Protein AF-B7QJL7-F1 (afdb_monomer_lite)

Radius of gyration: 18.87 Å; chains: 1; bounding box: 35×36×52 Å

Sequence (110 aa):
MHSYTVSKKIEVVDWHWASGGNVSRTSRHFNIDRKRIRKWDSKYETLKQHNYGKQKMRRKFTNGVPVFSEEVDDALFEYFQRERDAGRAISNRLLAESKSWQLQSVNTVY

Foldseek 3Di:
DDDDDLVVLLVLQVVCVVVPNDLVVSCVVVVHDSVSNVVSNVCVVVSVVCCDDPNVVLCVLCVVDDDPDPVLSVVLSVVVVVCVVVVHDDDSVNSVVVSVVVVVVVVPPD

InterPro domains:
  IPR010921 Trp repressor/replication initiator [SSF48295] (3-46)
  IPR055247 Insertion element IS150 protein InsJ-like, helix-turn-helix domain [PF13518] (8-60)

Secondary structure (DSSP, 8-state):
-----HHHHHHHHHHHHHTTS-HHHHHHHHT--HHHHHHHHTTHHHHHHHHSHHHHHHHHHHTTPPPS-HHHHHHHHHHHHHHHHTTPPPPHHHHHHHHHHHHHHHH---

Organism: Ixodes scapularis (NCBI:txid6945)

pLDDT: mean 78.6, std 14.7, range [39.5, 97.0]

Structure (mmCIF, N/CA/C/O backbone):
data_AF-B7QJL7-F1
#
_entry.id   AF-B7QJL7-F1
#
loop_
_atom_site.group_PDB
_atom_site.id
_atom_site.type_symbol
_atom_site.label_atom_id
_atom_site.label_alt_id
_atom_site.label_comp_id
_atom_site.label_asym_id
_atom_site.label_entity_id
_atom_site.label_seq_id
_atom_site.pdbx_PDB_ins_code
_atom_site.Cartn_x
_atom_site.Cartn_y
_atom_site.Cartn_z
_atom_site.occupancy
_atom_site.B_iso_or_equiv
_atom_site.auth_seq_id
_atom_site.auth_comp_id
_atom_site.auth_asym_id
_atom_site.auth_atom_id
_atom_site.pdbx_PDB_model_num
ATOM 1 N N . MET A 1 1 ? -10.141 8.466 -15.917 1.00 60.38 1 MET A N 1
ATOM 2 C CA . MET A 1 1 ? -8.818 8.028 -15.404 1.00 60.38 1 MET A CA 1
ATOM 3 C C . MET A 1 1 ? -8.994 6.699 -14.666 1.00 60.38 1 MET A C 1
ATOM 5 O O . MET A 1 1 ? -9.703 6.688 -13.675 1.00 60.38 1 MET A O 1
ATOM 9 N N . HIS A 1 2 ? -8.432 5.578 -15.143 1.00 76.81 2 HIS A N 1
ATOM 10 C CA . HIS A 1 2 ? -8.587 4.277 -14.458 1.00 76.81 2 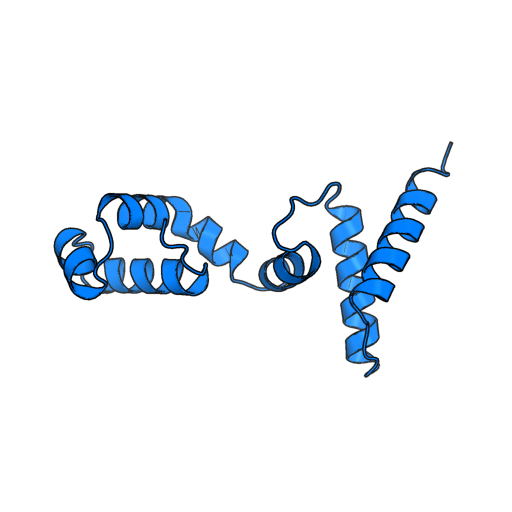HIS A CA 1
ATOM 11 C C . HIS A 1 2 ? -7.867 4.276 -13.099 1.00 76.81 2 HIS A C 1
ATOM 13 O O . HIS A 1 2 ? -6.656 4.537 -13.057 1.00 76.81 2 HIS A O 1
ATOM 19 N N . SER A 1 3 ? -8.604 3.998 -12.020 1.00 83.38 3 SER A N 1
ATOM 20 C CA . SER A 1 3 ? -8.075 3.841 -10.661 1.00 83.38 3 SER A CA 1
ATOM 21 C C . SER A 1 3 ? -7.782 2.367 -10.379 1.00 83.38 3 SER A C 1
ATOM 23 O O . SER A 1 3 ? -8.558 1.498 -10.759 1.00 83.38 3 SER A O 1
ATOM 25 N N . TYR A 1 4 ? -6.658 2.091 -9.718 1.00 89.00 4 TYR A N 1
ATOM 26 C CA . TYR A 1 4 ? -6.232 0.738 -9.355 1.00 89.00 4 TYR A CA 1
ATOM 27 C C . TYR A 1 4 ? -6.136 0.613 -7.837 1.00 89.00 4 TYR A C 1
ATOM 29 O O . TYR A 1 4 ? -5.603 1.511 -7.167 1.00 89.00 4 TYR A O 1
ATOM 37 N N . THR A 1 5 ? -6.605 -0.517 -7.306 1.00 88.44 5 THR A N 1
ATOM 38 C CA . THR A 1 5 ? -6.454 -0.862 -5.887 1.00 88.44 5 THR A CA 1
ATOM 39 C C . THR A 1 5 ? -4.974 -0.995 -5.527 1.00 88.44 5 THR A C 1
ATOM 41 O O . THR A 1 5 ? -4.132 -1.257 -6.385 1.00 88.44 5 THR A O 1
ATOM 44 N N . VAL A 1 6 ? -4.626 -0.801 -4.251 1.00 87.31 6 VAL A N 1
ATOM 45 C CA . VAL A 1 6 ? -3.236 -0.977 -3.791 1.00 87.31 6 VAL A CA 1
ATOM 46 C C . VAL A 1 6 ? -2.769 -2.410 -4.026 1.00 87.31 6 VAL A C 1
ATOM 48 O O . VAL A 1 6 ? -1.665 -2.604 -4.520 1.00 87.31 6 VAL A O 1
ATOM 51 N N . SER A 1 7 ? -3.635 -3.395 -3.779 1.00 87.25 7 SER A N 1
ATOM 52 C CA . SER A 1 7 ? -3.329 -4.806 -4.013 1.00 87.25 7 SER A CA 1
ATOM 53 C C . SER A 1 7 ? -3.002 -5.083 -5.484 1.00 87.25 7 SER A C 1
ATOM 55 O O . SER A 1 7 ? -1.994 -5.724 -5.755 1.00 87.25 7 SER A O 1
ATOM 57 N N . LYS A 1 8 ? -3.758 -4.511 -6.438 1.00 93.12 8 LYS A N 1
ATOM 58 C CA . LYS A 1 8 ? -3.445 -4.657 -7.870 1.00 93.12 8 LYS A CA 1
ATOM 59 C C . LYS A 1 8 ? -2.117 -4.000 -8.246 1.00 93.12 8 LYS A C 1
ATOM 61 O O . LYS A 1 8 ? -1.389 -4.516 -9.082 1.00 93.12 8 LYS A O 1
ATOM 66 N N . LYS A 1 9 ? -1.786 -2.858 -7.636 1.00 94.62 9 LYS A N 1
ATOM 67 C CA . LYS A 1 9 ? -0.494 -2.190 -7.868 1.00 94.62 9 LYS A CA 1
ATOM 68 C C . LYS A 1 9 ? 0.675 -3.045 -7.377 1.00 94.62 9 LYS A C 1
ATOM 70 O O . LYS A 1 9 ? 1.674 -3.117 -8.078 1.00 94.62 9 LYS A O 1
ATOM 75 N N . ILE A 1 10 ? 0.531 -3.684 -6.214 1.00 93.69 10 ILE A N 1
ATOM 76 C CA . ILE A 1 10 ? 1.537 -4.600 -5.654 1.00 93.69 10 ILE A CA 1
ATOM 77 C C . ILE A 1 10 ? 1.704 -5.821 -6.557 1.00 93.69 10 ILE A C 1
ATOM 79 O O . ILE A 1 10 ? 2.818 -6.086 -6.979 1.00 93.69 10 ILE A O 1
ATOM 83 N N . GLU A 1 11 ? 0.603 -6.474 -6.946 1.00 95.12 11 GLU A N 1
ATOM 84 C CA . GLU A 1 11 ? 0.609 -7.640 -7.848 1.00 95.12 11 GLU A CA 1
ATOM 85 C C . GLU A 1 11 ? 1.396 -7.367 -9.142 1.00 95.12 11 GLU A C 1
ATOM 87 O O . GLU A 1 11 ? 2.197 -8.184 -9.590 1.00 95.12 11 GLU A O 1
ATOM 92 N N . VAL A 1 12 ? 1.199 -6.183 -9.730 1.00 96.12 12 VAL A N 1
ATOM 93 C CA . VAL A 1 12 ? 1.893 -5.778 -10.959 1.00 96.12 12 VAL A CA 1
ATOM 94 C C . VAL A 1 12 ? 3.399 -5.621 -10.736 1.00 96.12 12 VAL A C 1
ATOM 96 O O . VAL A 1 12 ? 4.172 -5.997 -11.614 1.00 96.12 12 VAL A O 1
ATOM 99 N N . VAL A 1 13 ? 3.823 -5.067 -9.595 1.00 95.75 13 VAL A N 1
ATOM 100 C CA . VAL A 1 13 ? 5.251 -4.894 -9.274 1.00 95.75 13 VAL A CA 1
ATOM 101 C C . VAL A 1 13 ? 5.900 -6.227 -8.882 1.00 95.75 13 VAL A C 1
ATOM 103 O O . VAL A 1 13 ? 7.002 -6.513 -9.339 1.00 95.75 13 VAL A O 1
ATOM 106 N N . ASP A 1 14 ? 5.199 -7.093 -8.149 1.00 96.12 14 ASP A N 1
ATOM 107 C CA . ASP A 1 14 ? 5.678 -8.444 -7.824 1.00 96.12 14 ASP A CA 1
ATOM 108 C C . ASP A 1 14 ? 5.973 -9.237 -9.100 1.00 96.12 14 ASP A C 1
ATOM 110 O O . ASP A 1 14 ? 7.060 -9.789 -9.281 1.00 96.12 14 ASP A O 1
ATOM 114 N N . TRP A 1 15 ? 5.023 -9.230 -10.039 1.00 97.00 15 TRP A N 1
ATOM 115 C CA . TRP A 1 15 ? 5.202 -9.873 -11.337 1.00 97.00 15 TRP A CA 1
ATOM 116 C C . TRP A 1 15 ? 6.304 -9.202 -12.166 1.00 97.00 15 TRP A C 1
ATOM 118 O O . TRP A 1 15 ? 7.059 -9.873 -12.872 1.00 97.00 15 TRP A O 1
ATOM 128 N N . HIS A 1 16 ? 6.421 -7.872 -12.093 1.00 96.25 16 HIS A N 1
ATOM 129 C CA . HIS A 1 16 ? 7.472 -7.120 -12.776 1.00 96.25 16 HIS A CA 1
ATOM 130 C C . HIS A 1 16 ? 8.864 -7.606 -12.363 1.00 96.25 16 HIS A C 1
ATOM 132 O O . HIS A 1 16 ? 9.687 -7.891 -13.233 1.00 96.25 16 HIS A O 1
ATOM 138 N N . TRP A 1 17 ? 9.108 -7.768 -11.063 1.00 95.81 17 TRP A N 1
ATOM 139 C CA . TRP A 1 17 ? 10.378 -8.277 -10.547 1.00 95.81 17 TRP A CA 1
ATOM 140 C C . TRP A 1 17 ? 10.572 -9.762 -10.858 1.00 95.81 17 TRP A C 1
ATOM 142 O O . TRP A 1 17 ? 11.622 -10.137 -11.376 1.00 95.81 17 TRP A O 1
ATOM 152 N N . ALA A 1 18 ? 9.540 -10.592 -10.666 1.00 95.19 18 ALA A N 1
ATOM 153 C CA . ALA A 1 18 ? 9.596 -12.025 -10.972 1.00 95.19 18 ALA A CA 1
ATOM 154 C C . ALA A 1 18 ? 9.858 -12.323 -12.463 1.00 95.19 18 ALA A C 1
ATOM 156 O O . ALA A 1 18 ? 10.450 -13.342 -12.806 1.00 95.19 18 ALA A O 1
ATOM 157 N N . SER A 1 19 ? 9.441 -11.428 -13.364 1.00 91.56 19 SER A N 1
ATOM 158 C CA . SER A 1 19 ? 9.635 -11.555 -14.817 1.00 91.56 19 SER A CA 1
ATOM 159 C C . SER A 1 19 ? 10.940 -10.936 -15.344 1.00 91.56 19 SER A C 1
ATOM 161 O O . SER A 1 19 ? 11.125 -10.860 -16.566 1.00 91.56 19 SER A O 1
ATOM 163 N N . GLY A 1 20 ? 11.835 -10.500 -14.448 1.00 91.94 20 GLY A N 1
ATOM 164 C CA . GLY A 1 20 ? 13.151 -9.947 -14.782 1.00 91.94 20 GLY A CA 1
ATOM 165 C C . GLY A 1 20 ? 13.172 -8.434 -15.028 1.00 91.94 20 GLY A C 1
ATOM 166 O O . GLY A 1 20 ? 14.042 -7.945 -15.742 1.00 91.94 20 GLY A O 1
ATOM 167 N N . GLY A 1 21 ? 12.201 -7.677 -14.506 1.00 91.50 21 GLY A N 1
ATOM 168 C CA . GLY A 1 21 ? 12.228 -6.208 -14.528 1.00 91.50 21 GLY A CA 1
ATOM 169 C C . GLY A 1 21 ? 11.933 -5.577 -15.894 1.00 91.50 21 GLY A C 1
ATOM 170 O O . GLY A 1 21 ? 12.218 -4.400 -16.129 1.00 91.50 21 GLY A O 1
ATOM 171 N N . ASN A 1 22 ? 11.330 -6.313 -16.835 1.00 94.94 22 ASN A N 1
ATOM 172 C CA . ASN A 1 22 ? 11.009 -5.760 -18.153 1.00 94.94 22 ASN A CA 1
ATOM 173 C C . ASN A 1 22 ? 9.668 -5.003 -18.142 1.00 94.94 22 ASN A C 1
ATOM 175 O O . ASN A 1 22 ? 8.581 -5.590 -18.214 1.00 94.94 22 ASN A O 1
ATOM 179 N N . VAL A 1 23 ? 9.740 -3.668 -18.109 1.00 95.06 23 VAL A N 1
ATOM 180 C CA . VAL A 1 23 ? 8.558 -2.786 -18.054 1.00 95.06 23 VAL A CA 1
ATOM 181 C C . VAL A 1 23 ? 7.674 -2.937 -19.298 1.00 95.06 23 VAL A C 1
ATOM 183 O O . VAL A 1 23 ? 6.450 -2.902 -19.191 1.00 95.06 23 VAL A O 1
ATOM 186 N N . SER A 1 24 ? 8.259 -3.135 -20.483 1.00 95.56 24 SER A N 1
ATOM 187 C CA . SER A 1 24 ? 7.495 -3.315 -21.727 1.00 95.56 24 SER A CA 1
ATOM 188 C C . SER A 1 24 ? 6.709 -4.625 -21.721 1.00 95.56 24 SER A C 1
ATOM 190 O O . SER A 1 24 ? 5.549 -4.644 -22.132 1.00 95.56 24 SER A O 1
ATOM 192 N N . ARG A 1 25 ? 7.316 -5.702 -21.212 1.00 96.12 25 ARG A N 1
ATOM 193 C CA . ARG A 1 25 ? 6.662 -7.005 -21.038 1.00 96.12 25 ARG A CA 1
ATOM 194 C C . ARG A 1 25 ? 5.527 -6.920 -20.016 1.00 96.12 25 ARG A C 1
ATOM 196 O O . ARG A 1 25 ? 4.422 -7.366 -20.297 1.00 96.12 25 ARG A O 1
ATOM 203 N N . THR A 1 26 ? 5.781 -6.263 -18.886 1.00 96.56 26 THR A N 1
ATOM 204 C CA . THR A 1 26 ? 4.791 -6.031 -17.816 1.00 96.56 26 THR A CA 1
ATOM 205 C C . THR A 1 26 ? 3.605 -5.211 -18.317 1.00 96.56 26 THR A C 1
ATOM 207 O O . THR A 1 26 ? 2.450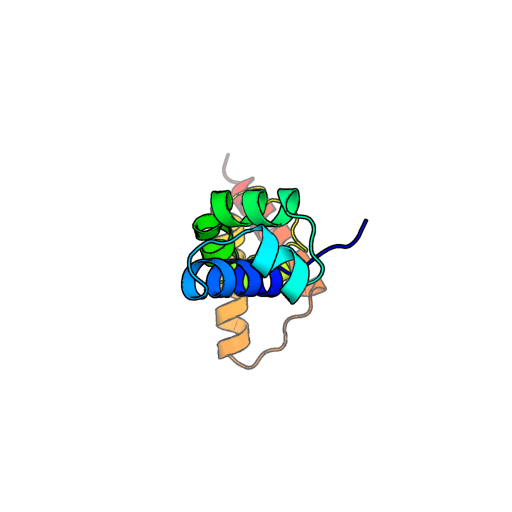 -5.551 -18.078 1.00 96.56 26 THR A O 1
ATOM 210 N N . SER A 1 27 ? 3.889 -4.158 -19.084 1.00 96.69 27 SER A N 1
ATOM 211 C CA . SER A 1 27 ? 2.880 -3.297 -19.698 1.00 96.69 27 SER A CA 1
ATOM 212 C C . SER A 1 27 ? 1.956 -4.068 -20.636 1.00 96.69 27 SER A C 1
ATOM 214 O O . SER A 1 27 ? 0.745 -3.903 -20.544 1.00 96.69 27 SER A O 1
ATOM 216 N N . ARG A 1 28 ? 2.507 -4.953 -21.477 1.00 96.44 28 ARG A N 1
ATOM 217 C CA . ARG A 1 28 ? 1.716 -5.827 -22.356 1.00 96.44 28 ARG A CA 1
ATOM 218 C C . ARG A 1 28 ? 0.907 -6.857 -21.569 1.00 96.44 28 ARG A C 1
ATOM 220 O O . ARG A 1 28 ? -0.242 -7.088 -21.912 1.00 96.44 28 ARG A O 1
ATOM 227 N N . HIS A 1 29 ? 1.490 -7.442 -20.522 1.00 96.00 29 HIS A N 1
ATOM 228 C CA . HIS A 1 29 ? 0.831 -8.479 -19.728 1.00 96.00 29 HIS A CA 1
ATOM 229 C C . HIS A 1 29 ? -0.403 -7.954 -18.982 1.00 96.00 29 HIS A C 1
ATOM 231 O O . HIS A 1 29 ? -1.453 -8.584 -19.017 1.00 96.00 29 HIS A O 1
ATOM 237 N N . PHE A 1 30 ? -0.302 -6.776 -18.358 1.00 94.38 30 PHE A N 1
ATOM 238 C CA . PHE A 1 30 ? -1.403 -6.196 -17.581 1.00 94.38 30 PHE A CA 1
ATOM 239 C C . PHE A 1 30 ? -2.226 -5.142 -18.333 1.00 94.38 30 PHE A C 1
ATOM 241 O O . PHE A 1 30 ? -3.199 -4.633 -17.781 1.00 94.38 30 PHE A O 1
ATOM 248 N N . ASN A 1 31 ? -1.837 -4.785 -19.560 1.00 95.19 31 ASN A N 1
ATOM 249 C CA . ASN A 1 31 ? -2.378 -3.647 -20.308 1.00 95.19 31 ASN A CA 1
ATOM 250 C C . ASN A 1 31 ? -2.318 -2.322 -19.512 1.00 95.19 31 ASN A C 1
ATOM 252 O O . ASN A 1 31 ? -3.284 -1.564 -19.415 1.00 95.19 31 ASN A O 1
ATOM 256 N N . ILE A 1 32 ? -1.166 -2.052 -18.887 1.00 94.69 32 ILE A N 1
ATOM 257 C CA . ILE A 1 32 ? -0.937 -0.867 -18.044 1.00 94.69 32 ILE A CA 1
ATOM 258 C C . ILE A 1 32 ? 0.183 -0.018 -18.638 1.00 94.69 32 ILE A C 1
ATOM 260 O O . ILE A 1 32 ?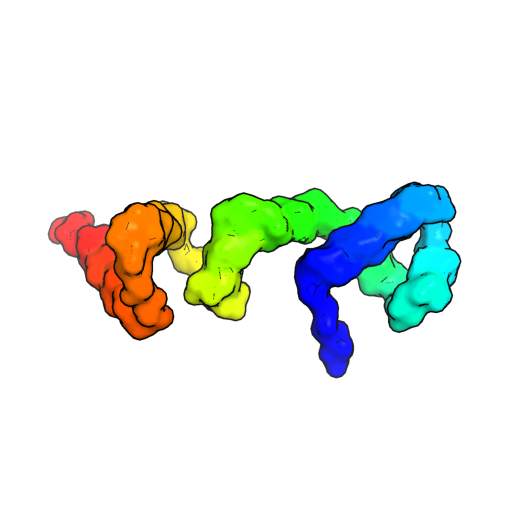 1.205 -0.531 -19.090 1.00 94.69 32 ILE A O 1
ATOM 264 N N . ASP A 1 33 ? 0.015 1.304 -18.602 1.00 94.75 33 ASP A N 1
ATOM 265 C CA . ASP A 1 33 ? 1.040 2.256 -19.032 1.00 94.75 33 ASP A CA 1
ATOM 266 C C . ASP A 1 33 ? 2.357 2.054 -18.256 1.00 94.75 33 ASP A C 1
ATOM 268 O O . ASP A 1 33 ? 2.395 2.037 -17.021 1.00 94.75 33 ASP A O 1
ATOM 272 N N . ARG A 1 34 ? 3.462 1.980 -19.001 1.00 95.75 34 ARG A N 1
ATOM 273 C CA . ARG A 1 34 ? 4.839 1.880 -18.500 1.00 95.75 34 ARG A CA 1
ATOM 274 C C . ARG A 1 34 ? 5.179 2.959 -17.467 1.00 95.75 34 ARG A C 1
ATOM 276 O O . ARG A 1 34 ? 5.880 2.673 -16.499 1.00 95.75 34 ARG A O 1
ATOM 283 N N . LYS A 1 35 ? 4.676 4.190 -17.631 1.00 95.69 35 LYS A N 1
ATOM 284 C CA . LYS A 1 35 ? 4.863 5.290 -16.666 1.00 95.69 35 LYS A CA 1
ATOM 285 C C . LYS A 1 35 ? 4.234 4.967 -15.310 1.00 95.69 35 LYS A C 1
ATOM 287 O O . LYS A 1 35 ? 4.801 5.311 -14.276 1.00 95.69 35 LYS A O 1
ATOM 292 N N . ARG A 1 36 ? 3.077 4.296 -15.296 1.00 94.62 36 ARG A N 1
ATOM 293 C CA . ARG A 1 36 ? 2.405 3.895 -14.049 1.00 94.62 36 ARG A CA 1
ATOM 294 C C . ARG A 1 36 ? 3.159 2.778 -13.350 1.00 94.62 36 ARG A C 1
ATOM 296 O O . ARG A 1 36 ? 3.349 2.880 -12.146 1.00 94.62 36 ARG A O 1
ATOM 303 N N . ILE A 1 37 ? 3.622 1.785 -14.108 1.00 95.38 37 ILE A N 1
ATOM 304 C CA . ILE A 1 37 ? 4.412 0.669 -13.575 1.00 95.38 37 ILE A CA 1
ATOM 305 C C . ILE A 1 37 ? 5.652 1.209 -12.856 1.00 95.38 37 ILE A C 1
ATOM 307 O O . ILE A 1 37 ? 5.817 0.942 -11.674 1.00 95.38 37 ILE A O 1
ATOM 311 N N . ARG A 1 38 ? 6.434 2.085 -13.504 1.00 96.19 38 ARG A N 1
ATOM 312 C CA . ARG A 1 38 ? 7.609 2.727 -12.878 1.00 96.19 38 ARG A CA 1
ATOM 313 C C . ARG A 1 38 ? 7.268 3.536 -11.625 1.00 96.19 38 ARG A C 1
ATOM 315 O O . ARG A 1 38 ? 8.017 3.531 -10.659 1.00 96.19 38 ARG A O 1
ATOM 322 N N . LYS A 1 39 ? 6.131 4.240 -11.631 1.00 95.88 39 LYS A N 1
ATOM 323 C CA . LYS A 1 39 ? 5.662 5.006 -10.466 1.00 95.88 39 LYS A CA 1
ATOM 324 C C . LYS A 1 39 ? 5.253 4.107 -9.295 1.00 95.88 39 LYS A C 1
ATOM 326 O O . LYS A 1 39 ? 5.301 4.551 -8.152 1.00 95.88 39 LYS A O 1
ATOM 331 N N . TRP A 1 40 ? 4.745 2.909 -9.565 1.00 95.81 40 TRP A N 1
ATOM 332 C CA . TRP A 1 40 ? 4.380 1.955 -8.518 1.00 95.81 40 TRP A CA 1
ATOM 333 C C . TRP A 1 40 ? 5.602 1.225 -7.992 1.00 95.81 40 TRP A C 1
ATOM 335 O O . TRP A 1 40 ? 5.725 1.104 -6.782 1.00 95.81 40 TRP A O 1
ATOM 345 N N . ASP A 1 41 ? 6.510 0.846 -8.884 1.00 95.12 41 ASP A N 1
ATOM 346 C CA . ASP A 1 41 ? 7.810 0.263 -8.567 1.00 95.12 41 ASP A CA 1
ATOM 347 C C . ASP A 1 41 ? 8.603 1.163 -7.604 1.00 95.12 41 ASP A C 1
ATOM 349 O O . ASP A 1 41 ? 8.946 0.750 -6.500 1.00 95.12 41 ASP A O 1
ATOM 353 N N . SER A 1 42 ? 8.724 2.462 -7.913 1.00 95.62 42 SER A N 1
ATOM 354 C CA . SER A 1 42 ? 9.406 3.421 -7.027 1.00 95.62 42 SER A CA 1
ATOM 355 C C . SER A 1 42 ? 8.718 3.666 -5.678 1.00 95.62 42 SER A C 1
ATOM 357 O O . SER A 1 42 ? 9.311 4.261 -4.783 1.00 95.62 42 SER A O 1
ATOM 359 N N . LYS A 1 43 ? 7.459 3.243 -5.521 1.00 93.56 43 LYS A N 1
ATOM 360 C CA . LYS A 1 43 ? 6.666 3.390 -4.289 1.00 93.56 43 LYS A CA 1
ATOM 361 C C . LYS A 1 43 ? 6.273 2.047 -3.688 1.00 93.56 43 LYS A C 1
ATOM 363 O O . LYS A 1 43 ? 5.342 1.996 -2.884 1.00 93.56 43 LYS A O 1
ATOM 368 N N . TYR A 1 44 ? 6.920 0.965 -4.099 1.00 91.44 44 TYR A N 1
ATOM 369 C CA . TYR A 1 44 ? 6.470 -0.382 -3.789 1.00 91.44 44 TYR A CA 1
ATOM 370 C C . TYR A 1 44 ? 6.434 -0.667 -2.285 1.00 91.44 44 TYR A C 1
ATOM 372 O O . TYR A 1 44 ? 5.413 -1.136 -1.786 1.00 91.44 44 TYR A O 1
ATOM 380 N N . GLU A 1 45 ? 7.469 -0.274 -1.540 1.00 87.88 45 GLU A N 1
ATOM 381 C CA . GLU A 1 45 ? 7.494 -0.450 -0.081 1.00 87.88 45 GLU A CA 1
ATOM 382 C C . GLU A 1 45 ? 6.362 0.316 0.611 1.00 87.88 45 GLU A C 1
ATOM 384 O O . GLU A 1 45 ? 5.629 -0.226 1.438 1.00 87.88 45 GLU A O 1
ATOM 389 N N . THR A 1 46 ? 6.109 1.554 0.186 1.00 86.75 46 THR A N 1
ATOM 390 C CA . THR A 1 46 ? 4.964 2.336 0.662 1.00 86.75 46 THR A CA 1
ATOM 391 C C . THR A 1 46 ? 3.631 1.679 0.289 1.00 86.75 46 THR A C 1
ATOM 393 O O . THR A 1 46 ? 2.676 1.717 1.063 1.00 86.75 46 THR A O 1
ATOM 396 N N . LEU A 1 47 ? 3.517 1.067 -0.895 1.00 87.31 47 LEU A N 1
ATOM 397 C CA . LEU A 1 47 ? 2.321 0.317 -1.288 1.00 87.31 47 LEU A CA 1
ATOM 398 C C . LEU A 1 47 ? 2.127 -0.912 -0.392 1.00 87.31 47 LEU A C 1
ATOM 400 O O . LEU A 1 47 ? 1.004 -1.133 0.061 1.00 87.31 47 LEU A O 1
ATOM 404 N N . LYS A 1 48 ? 3.195 -1.659 -0.088 1.00 85.19 48 LYS A N 1
ATOM 405 C CA . LYS A 1 48 ? 3.176 -2.797 0.840 1.00 85.19 48 LYS A CA 1
ATOM 406 C C . LYS A 1 48 ? 2.719 -2.393 2.233 1.00 85.19 48 LYS A C 1
ATOM 408 O O . LYS A 1 48 ? 1.753 -2.971 2.725 1.00 85.19 48 LYS A O 1
ATOM 413 N N . GLN A 1 49 ? 3.335 -1.367 2.819 1.00 80.12 49 GLN A N 1
ATOM 414 C CA . GLN A 1 49 ? 2.941 -0.824 4.125 1.00 80.12 49 GLN A CA 1
ATOM 415 C C . GLN A 1 49 ? 1.456 -0.445 4.140 1.00 80.12 49 GLN A C 1
ATOM 417 O O . GLN A 1 49 ? 0.705 -0.827 5.031 1.00 80.12 49 GLN A O 1
ATOM 422 N N . HIS A 1 50 ? 0.983 0.215 3.082 1.00 75.12 50 HIS A N 1
ATOM 423 C CA . HIS A 1 50 ? -0.423 0.577 2.937 1.00 75.12 50 HIS A CA 1
ATOM 424 C C . HIS A 1 50 ? -1.386 -0.606 2.744 1.00 75.12 50 HIS A C 1
ATOM 426 O O . HIS A 1 50 ? -2.591 -0.448 2.954 1.00 75.12 50 HIS A O 1
ATOM 432 N N . ASN A 1 51 ? -0.896 -1.758 2.291 1.00 79.06 51 ASN A N 1
ATOM 433 C CA . ASN A 1 51 ? -1.692 -2.961 2.052 1.00 79.06 51 ASN A CA 1
ATOM 434 C C . ASN A 1 51 ? -1.610 -3.967 3.208 1.00 79.06 51 ASN A C 1
ATOM 436 O O . ASN A 1 51 ? -2.304 -4.983 3.158 1.00 79.06 51 ASN A O 1
ATOM 440 N N . TYR A 1 52 ? -0.799 -3.700 4.233 1.00 68.31 52 TYR A N 1
ATOM 441 C CA . TYR A 1 52 ? -0.558 -4.616 5.342 1.00 68.31 52 TYR A CA 1
ATOM 442 C C . TYR A 1 52 ? -1.111 -4.090 6.675 1.00 68.31 52 TYR A C 1
ATOM 444 O O . TYR A 1 52 ? -1.242 -2.884 6.893 1.00 68.31 52 TYR A O 1
ATOM 452 N N . GLY A 1 53 ? -1.452 -5.025 7.566 1.00 67.19 53 GLY A N 1
ATOM 453 C CA . GLY A 1 53 ? -1.760 -4.772 8.975 1.00 67.19 53 GLY A CA 1
ATOM 454 C C . GLY A 1 53 ? -2.800 -3.680 9.252 1.00 67.19 53 GLY A C 1
ATOM 455 O O . GLY A 1 53 ? -3.818 -3.554 8.561 1.00 67.19 53 GLY A O 1
ATOM 456 N N . LYS A 1 54 ? -2.523 -2.888 10.298 1.00 66.12 54 LYS A N 1
ATOM 457 C CA . LYS A 1 54 ? -3.393 -1.812 10.792 1.00 66.12 54 LYS A CA 1
ATOM 458 C C . LYS A 1 54 ? -3.658 -0.748 9.715 1.00 66.12 54 LYS A C 1
ATOM 460 O O . LYS A 1 54 ? -4.785 -0.279 9.615 1.00 66.12 54 LYS A O 1
ATOM 465 N N . GLN A 1 55 ? -2.696 -0.431 8.838 1.00 67.38 55 GLN A N 1
ATOM 466 C CA . GLN A 1 55 ? -2.856 0.591 7.786 1.00 67.38 55 GLN A CA 1
ATOM 467 C C . GLN A 1 55 ? -3.948 0.260 6.757 1.00 67.38 55 GLN A C 1
ATOM 469 O O . GLN A 1 55 ? -4.697 1.148 6.337 1.00 67.38 55 GLN A O 1
ATOM 474 N N . LYS A 1 56 ? -4.075 -1.013 6.355 1.00 68.69 56 LYS A N 1
ATOM 475 C CA . LYS A 1 56 ? -5.132 -1.450 5.426 1.00 68.69 56 LYS A CA 1
ATOM 476 C C . LYS A 1 56 ? -6.523 -1.218 6.019 1.00 68.69 56 LYS A C 1
ATOM 478 O O . LYS A 1 56 ? -7.440 -0.815 5.304 1.00 68.69 56 LYS A O 1
ATOM 483 N N . MET A 1 57 ? -6.669 -1.477 7.317 1.00 67.25 57 MET A N 1
ATOM 484 C CA . MET A 1 57 ? -7.914 -1.278 8.057 1.00 67.25 57 MET A CA 1
ATOM 485 C C . MET A 1 57 ? -8.175 0.211 8.313 1.00 67.25 57 MET A C 1
ATOM 487 O O . MET A 1 57 ? -9.264 0.683 8.007 1.00 67.25 57 MET A O 1
ATOM 491 N N . ARG A 1 58 ? -7.160 0.977 8.734 1.00 68.25 58 ARG A N 1
ATOM 492 C CA . ARG A 1 58 ? -7.210 2.444 8.902 1.00 68.25 58 ARG A CA 1
ATOM 493 C C . ARG A 1 58 ? -7.743 3.164 7.672 1.00 68.25 58 ARG A C 1
ATOM 495 O O . ARG A 1 58 ? -8.646 3.979 7.781 1.00 68.25 58 ARG A O 1
ATOM 502 N N . ARG A 1 59 ? -7.312 2.778 6.468 1.00 67.56 59 ARG A N 1
ATOM 503 C CA . ARG A 1 59 ? -7.858 3.354 5.223 1.00 67.56 59 ARG A CA 1
ATOM 504 C C . ARG A 1 59 ? -9.339 3.096 4.995 1.00 67.56 59 ARG A C 1
ATOM 506 O O . ARG A 1 59 ? -9.983 3.912 4.340 1.00 67.56 59 ARG A O 1
ATOM 513 N N . LYS A 1 60 ? -9.869 1.973 5.483 1.00 66.81 60 LYS A N 1
ATOM 514 C CA . LYS A 1 60 ? -11.312 1.715 5.435 1.00 66.81 60 LYS A CA 1
ATOM 515 C C . LYS A 1 60 ? -12.063 2.629 6.402 1.00 66.81 60 LYS A C 1
ATOM 517 O O . LYS A 1 60 ? -13.158 3.052 6.066 1.00 66.81 60 LYS A O 1
ATOM 522 N N . PHE A 1 61 ? -11.466 2.963 7.548 1.00 63.50 61 PHE A N 1
ATOM 523 C CA . PHE A 1 61 ? -12.053 3.895 8.515 1.00 63.50 61 PHE A CA 1
ATOM 524 C C . PHE A 1 61 ? -12.006 5.339 8.037 1.00 63.50 61 PHE A C 1
ATOM 526 O O . PHE A 1 61 ? -12.979 6.074 8.179 1.00 63.50 61 PHE A O 1
ATOM 533 N N . THR A 1 62 ? -10.893 5.749 7.434 1.00 64.12 62 THR A N 1
ATOM 534 C CA . THR A 1 62 ? -10.730 7.129 6.981 1.00 64.12 62 THR A CA 1
ATOM 535 C C . THR A 1 62 ? -11.258 7.370 5.574 1.00 64.12 62 THR A C 1
ATOM 537 O O . THR A 1 62 ? -11.173 8.492 5.093 1.00 64.12 62 THR A O 1
ATOM 540 N N . ASN A 1 63 ? -11.765 6.350 4.869 1.00 65.25 63 ASN A N 1
ATOM 541 C CA . ASN A 1 63 ? -12.053 6.417 3.428 1.00 65.25 63 ASN A CA 1
ATOM 542 C C . ASN A 1 63 ? -10.865 6.955 2.601 1.00 65.25 63 ASN A C 1
ATOM 544 O O . ASN A 1 63 ? -11.040 7.584 1.559 1.00 65.25 63 ASN A O 1
ATOM 548 N N . GLY A 1 64 ? -9.635 6.726 3.071 1.00 62.31 64 GLY A N 1
ATOM 549 C CA . GLY A 1 64 ? -8.421 7.263 2.456 1.00 62.31 64 GLY A CA 1
ATOM 550 C C . GLY A 1 64 ? -8.154 8.748 2.731 1.00 62.31 64 GLY A C 1
ATOM 551 O O . GLY A 1 64 ? -7.198 9.282 2.170 1.00 62.31 64 GLY A O 1
ATOM 552 N N . VAL A 1 65 ? -8.946 9.400 3.587 1.00 64.38 65 VAL A N 1
ATOM 553 C CA . VAL A 1 65 ? -8.672 10.752 4.091 1.00 64.38 65 VAL A CA 1
ATOM 554 C C . VAL A 1 65 ? -7.441 10.700 5.007 1.00 64.38 65 VAL A C 1
ATOM 556 O O . VAL A 1 65 ? -7.318 9.763 5.808 1.00 64.38 65 VAL A O 1
ATOM 559 N N . PRO A 1 66 ? -6.511 11.666 4.893 1.00 58.94 66 PRO A N 1
ATOM 560 C CA . PRO A 1 66 ? -5.402 11.797 5.828 1.00 58.94 66 PRO A CA 1
ATOM 561 C C . PRO A 1 66 ? -5.910 11.918 7.264 1.00 58.94 66 PRO A C 1
ATOM 563 O O . PRO A 1 66 ? -6.881 12.620 7.546 1.00 58.94 66 PRO A O 1
ATOM 566 N N . VAL A 1 67 ? -5.257 11.210 8.174 1.00 63.28 67 VAL A N 1
ATOM 567 C CA . VAL A 1 67 ? -5.551 11.304 9.598 1.00 63.28 67 VAL A CA 1
ATOM 568 C C . VAL A 1 67 ? -5.004 12.634 10.120 1.00 63.28 67 VAL A C 1
ATOM 570 O O . VAL A 1 67 ? -3.885 13.009 9.789 1.00 63.28 67 VAL A O 1
ATOM 573 N N . PHE A 1 68 ? -5.796 13.341 10.929 1.00 64.62 68 PHE A N 1
ATOM 574 C CA . PHE A 1 68 ? -5.391 14.606 11.552 1.00 64.62 68 PHE A CA 1
ATOM 575 C C . PHE A 1 68 ? -4.355 14.416 12.678 1.00 64.62 68 PHE A C 1
ATOM 577 O O . PHE A 1 68 ? -3.441 15.220 12.799 1.00 64.62 68 PHE A O 1
ATOM 584 N N . SER A 1 69 ? -4.474 13.343 13.470 1.00 72.38 69 SER A N 1
ATOM 585 C CA . SER A 1 69 ? -3.509 12.936 14.503 1.00 72.38 69 SER A CA 1
ATOM 586 C C . SER A 1 69 ? -3.384 11.409 14.547 1.00 72.38 69 SER A C 1
ATOM 588 O O . SER A 1 69 ? -4.403 10.717 14.630 1.00 72.38 69 SER A O 1
ATOM 590 N N . GLU A 1 70 ? -2.152 10.894 14.487 1.00 71.00 70 GLU A N 1
ATOM 591 C CA . GLU A 1 70 ? -1.872 9.452 14.551 1.00 71.00 70 GLU A CA 1
ATOM 592 C C . GLU A 1 70 ? -2.378 8.837 15.860 1.00 71.00 70 GLU A C 1
ATOM 594 O O . GLU A 1 70 ? -3.029 7.800 15.827 1.00 71.00 70 GLU A O 1
ATOM 599 N N . GLU A 1 71 ? -2.204 9.523 16.990 1.00 71.94 71 GLU A N 1
ATOM 600 C CA . GLU A 1 71 ? -2.643 9.062 18.315 1.00 71.94 71 GLU A CA 1
ATOM 601 C C . GLU A 1 71 ? -4.155 8.806 18.376 1.00 71.94 71 GLU A C 1
ATOM 603 O O . GLU A 1 71 ? -4.614 7.809 18.936 1.00 71.94 71 GLU A O 1
ATOM 608 N N . VAL A 1 72 ? -4.945 9.684 17.751 1.00 69.25 72 VAL A N 1
ATOM 609 C CA . VAL A 1 72 ? -6.408 9.552 17.710 1.00 69.25 72 VAL A CA 1
ATOM 610 C C . VAL A 1 72 ? -6.823 8.367 16.837 1.00 69.25 72 VAL A C 1
ATOM 612 O O . VAL A 1 72 ? -7.764 7.655 17.173 1.00 69.25 72 VAL A O 1
ATOM 615 N N . ASP A 1 73 ? -6.133 8.127 15.723 1.00 71.69 73 ASP A N 1
ATOM 616 C CA . ASP A 1 73 ? -6.412 6.991 14.833 1.00 71.69 73 ASP A CA 1
ATOM 617 C C . ASP A 1 73 ? -5.972 5.656 15.437 1.00 71.69 73 ASP A C 1
ATOM 619 O O . ASP A 1 73 ? -6.674 4.653 15.293 1.00 71.69 73 ASP A O 1
ATOM 623 N N . ASP A 1 74 ? -4.867 5.653 16.180 1.00 76.25 74 ASP A N 1
ATOM 624 C CA . ASP A 1 74 ? -4.414 4.527 16.989 1.00 76.25 74 ASP A CA 1
ATOM 625 C C . ASP A 1 74 ? -5.462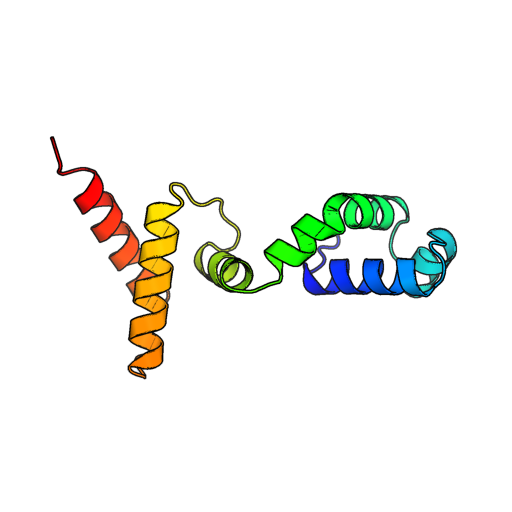 4.159 18.045 1.00 76.25 74 ASP A C 1
ATOM 627 O O . ASP A 1 74 ? -5.907 3.008 18.092 1.00 76.25 74 ASP A O 1
ATOM 631 N N . ALA A 1 75 ? -5.942 5.138 18.814 1.00 77.12 75 ALA A N 1
ATOM 632 C CA . ALA A 1 75 ? -6.954 4.912 19.840 1.00 77.12 75 ALA A CA 1
ATOM 633 C C . ALA A 1 75 ? -8.308 4.470 19.249 1.00 77.12 75 ALA A C 1
ATOM 635 O O . ALA A 1 75 ? -8.962 3.572 19.789 1.00 77.12 75 ALA A O 1
ATOM 636 N N . LEU A 1 76 ? -8.713 5.043 18.109 1.00 74.56 76 LEU A N 1
ATOM 637 C CA . LEU A 1 76 ? -9.929 4.644 17.396 1.00 74.56 76 LEU A CA 1
ATOM 638 C C . LEU A 1 76 ? -9.831 3.198 16.890 1.00 74.56 76 LEU A C 1
ATOM 640 O O . LEU A 1 76 ? -10.790 2.427 16.983 1.00 74.56 76 LEU A O 1
ATOM 644 N N . PHE A 1 77 ? -8.660 2.821 16.370 1.00 74.75 77 PHE A N 1
ATOM 645 C CA . PHE A 1 77 ? -8.389 1.468 15.902 1.00 74.75 77 PHE A CA 1
ATOM 646 C C . PHE A 1 77 ? -8.423 0.455 17.053 1.00 74.75 77 PHE A C 1
ATOM 648 O O . PHE A 1 77 ? -9.016 -0.614 16.910 1.00 74.75 77 PHE A O 1
ATOM 655 N N . GLU A 1 78 ? -7.833 0.782 18.202 1.00 82.44 78 GLU A N 1
ATOM 656 C CA . GLU A 1 78 ? -7.869 -0.079 19.388 1.00 82.44 78 GLU A CA 1
ATOM 657 C C . GLU A 1 78 ? -9.276 -0.260 19.956 1.00 82.44 78 GLU A C 1
ATOM 659 O O . GLU A 1 78 ? -9.643 -1.376 20.332 1.00 82.44 78 GLU A O 1
ATOM 664 N N . TYR A 1 79 ? -10.073 0.810 20.004 1.00 79.00 79 TYR A N 1
ATOM 665 C CA . TYR A 1 79 ? -11.477 0.727 20.400 1.00 79.00 79 TYR A CA 1
ATOM 666 C C . TYR A 1 79 ? -12.256 -0.198 19.460 1.00 79.00 79 TYR A C 1
ATOM 668 O O . TYR A 1 79 ? -12.951 -1.108 19.912 1.00 79.00 79 TYR A O 1
ATOM 676 N N . PHE A 1 80 ? -12.077 -0.028 18.146 1.00 75.31 80 PHE A N 1
ATOM 677 C CA . PHE A 1 80 ? -12.720 -0.889 17.160 1.00 75.31 80 PHE A CA 1
ATOM 678 C C . PHE A 1 80 ? -12.327 -2.362 17.323 1.00 75.31 80 PHE A C 1
ATOM 680 O O . PHE A 1 80 ? -13.189 -3.241 17.264 1.00 75.31 80 PHE A O 1
ATOM 687 N N . GLN A 1 81 ? -11.036 -2.638 17.523 1.00 78.56 81 GLN A N 1
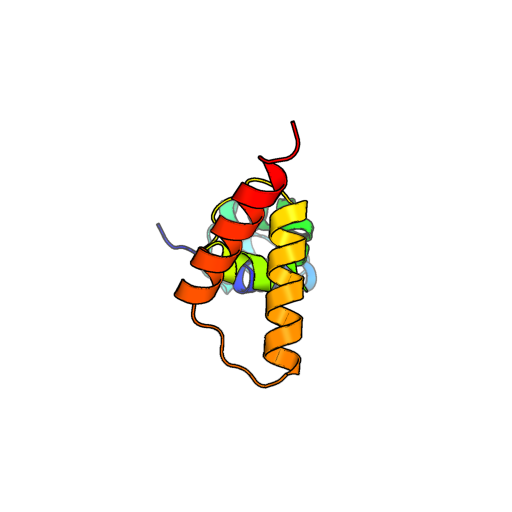ATOM 688 C CA . GLN A 1 81 ? -10.541 -4.001 17.694 1.00 78.56 81 GLN A CA 1
ATOM 689 C C . GLN A 1 81 ? -11.151 -4.652 18.941 1.00 78.56 81 GLN A C 1
ATOM 691 O O . GLN A 1 81 ? -11.696 -5.748 18.837 1.00 78.56 81 GLN A O 1
ATOM 696 N N . ARG A 1 82 ? -11.175 -3.940 20.077 1.00 82.81 82 ARG A N 1
ATOM 697 C CA . ARG A 1 82 ? -11.808 -4.415 21.320 1.00 82.81 82 ARG A CA 1
ATOM 698 C C . ARG A 1 82 ? -13.280 -4.777 21.139 1.00 82.81 82 ARG A C 1
ATOM 700 O O . ARG A 1 82 ? -13.723 -5.824 21.597 1.00 82.81 82 ARG A O 1
ATOM 707 N N . GLU A 1 83 ? -14.043 -3.926 20.465 1.00 82.25 83 GLU A N 1
ATOM 708 C CA . GLU A 1 83 ? -15.472 -4.153 20.235 1.00 82.25 83 GLU A CA 1
ATOM 709 C C . GLU A 1 83 ? -15.733 -5.338 19.292 1.00 82.25 83 GLU A C 1
ATOM 711 O O . GLU A 1 83 ? -16.665 -6.114 19.513 1.00 82.25 83 GLU A O 1
ATOM 716 N N . ARG A 1 84 ? -14.880 -5.534 18.277 1.00 78.69 84 ARG A N 1
ATOM 717 C CA . ARG A 1 84 ? -14.943 -6.707 17.390 1.00 78.69 84 ARG A CA 1
ATOM 718 C C . ARG A 1 84 ? -14.590 -7.998 18.111 1.00 78.69 84 ARG A C 1
ATOM 720 O O . ARG A 1 84 ? -15.286 -8.990 17.903 1.00 78.69 84 ARG A O 1
ATOM 727 N N . ASP A 1 85 ? -13.560 -7.976 18.950 1.00 80.00 85 ASP A N 1
ATOM 728 C CA . ASP A 1 85 ? -13.158 -9.125 19.767 1.00 80.00 85 ASP A CA 1
ATOM 729 C C . ASP A 1 85 ? -14.253 -9.479 20.791 1.00 80.00 85 ASP A C 1
ATOM 731 O O . ASP A 1 85 ? -14.479 -10.649 21.086 1.00 80.00 85 ASP A O 1
ATOM 735 N N . ALA A 1 86 ? -15.020 -8.483 21.246 1.00 84.94 86 ALA A N 1
ATOM 736 C CA . ALA A 1 86 ? -16.223 -8.667 22.059 1.00 84.94 86 ALA A CA 1
ATOM 737 C C . ALA A 1 86 ? -17.473 -9.101 21.257 1.00 84.94 86 ALA A C 1
ATOM 739 O O . ALA A 1 86 ? -18.569 -9.168 21.816 1.00 84.94 86 ALA A O 1
ATOM 740 N N . GLY A 1 87 ? -17.342 -9.366 19.952 1.00 82.31 87 GLY A N 1
ATOM 741 C CA . GLY A 1 87 ? -18.430 -9.821 19.081 1.00 82.31 87 GLY A CA 1
ATOM 742 C C . GLY A 1 87 ? -19.456 -8.746 18.711 1.00 82.31 87 GLY A C 1
ATOM 743 O O . GLY A 1 87 ? -20.491 -9.067 18.125 1.00 82.31 87 GLY A O 1
ATOM 744 N N . ARG A 1 88 ? -19.198 -7.470 19.024 1.00 79.81 88 ARG A N 1
ATOM 745 C CA . ARG A 1 88 ? -20.126 -6.367 18.753 1.00 79.81 88 ARG A CA 1
ATOM 746 C C . ARG A 1 88 ? -19.915 -5.798 17.350 1.00 79.81 88 ARG A C 1
ATOM 748 O O . ARG A 1 88 ? -18.796 -5.657 16.851 1.00 79.81 88 ARG A O 1
ATOM 755 N N . ALA A 1 89 ? -21.021 -5.481 16.682 1.00 72.56 89 ALA A N 1
ATOM 756 C CA . ALA A 1 89 ? -21.002 -4.803 15.393 1.00 72.56 89 ALA A CA 1
ATOM 757 C C . ALA A 1 89 ? -20.970 -3.287 15.619 1.00 72.56 89 ALA A C 1
ATOM 759 O O . ALA A 1 89 ? -21.920 -2.723 16.157 1.00 72.56 89 ALA A O 1
ATOM 760 N N . ILE A 1 90 ? -19.899 -2.622 15.182 1.00 70.06 90 ILE A N 1
ATOM 761 C CA . ILE A 1 90 ? -19.819 -1.159 15.223 1.00 70.06 90 ILE A CA 1
ATOM 762 C C . ILE A 1 90 ? -20.195 -0.597 13.855 1.00 70.06 90 ILE A C 1
ATOM 764 O O . ILE A 1 90 ? -19.609 -0.971 12.836 1.00 70.06 90 ILE A O 1
ATOM 768 N N . SER A 1 91 ? -21.163 0.318 13.827 1.00 69.44 91 SER A N 1
ATOM 769 C CA . SER A 1 91 ? -21.515 1.057 12.615 1.00 69.44 91 SER A CA 1
ATOM 770 C C . SER A 1 91 ? -20.519 2.192 12.350 1.00 69.44 91 SER A C 1
ATOM 772 O O . SER A 1 91 ? -19.947 2.769 13.275 1.00 69.44 91 SER A O 1
ATOM 774 N N . ASN A 1 92 ? -20.356 2.587 11.084 1.00 65.62 92 ASN A N 1
ATOM 775 C CA . ASN A 1 92 ? -19.519 3.743 10.727 1.00 65.62 92 ASN A CA 1
ATOM 776 C C . ASN A 1 92 ? -19.958 5.038 11.434 1.00 65.62 92 ASN A C 1
ATOM 778 O O . ASN A 1 92 ? -19.133 5.914 11.674 1.00 65.62 92 ASN A O 1
ATOM 782 N N . ARG A 1 93 ? -21.244 5.149 11.793 1.00 67.69 93 ARG A N 1
ATOM 783 C CA . ARG A 1 93 ? -21.783 6.276 12.562 1.00 67.69 93 ARG A CA 1
ATOM 784 C C . ARG A 1 93 ? -21.263 6.285 14.001 1.00 67.69 93 ARG A C 1
ATOM 786 O O . ARG A 1 93 ? -20.770 7.314 14.444 1.00 67.69 93 ARG A O 1
ATOM 793 N N . LEU A 1 94 ? -21.298 5.140 14.683 1.00 66.25 94 LEU A N 1
ATOM 794 C CA . LEU A 1 94 ? -20.759 4.991 16.042 1.00 66.25 94 LEU A CA 1
ATOM 795 C C . LEU A 1 94 ? -19.256 5.300 16.102 1.00 66.25 94 LEU A C 1
ATOM 797 O O . LEU A 1 94 ? -18.789 5.907 17.060 1.00 66.25 94 LEU A O 1
ATOM 801 N N . LEU A 1 95 ? -18.507 4.946 15.053 1.00 64.44 95 LEU A N 1
ATOM 802 C CA . LEU A 1 95 ? -17.084 5.287 14.934 1.00 64.44 95 LEU A CA 1
ATOM 803 C C . LEU A 1 95 ? -16.834 6.783 14.709 1.00 64.44 95 LEU A C 1
ATOM 805 O O . LEU A 1 95 ? -15.843 7.327 15.189 1.00 64.44 95 LEU A O 1
ATOM 809 N N . ALA A 1 96 ? -17.710 7.460 13.967 1.00 64.94 96 ALA A N 1
ATOM 810 C CA . ALA A 1 96 ? -17.614 8.904 13.779 1.00 64.94 96 ALA A CA 1
ATOM 811 C C . ALA A 1 96 ? -17.944 9.661 15.077 1.00 64.94 96 ALA A C 1
ATOM 813 O O . ALA A 1 96 ? -17.261 10.628 15.416 1.00 64.94 96 ALA A O 1
ATOM 814 N N . GLU A 1 97 ? -18.945 9.188 15.823 1.00 66.81 97 GLU A N 1
ATOM 815 C CA . GLU A 1 97 ? -19.319 9.731 17.131 1.00 66.81 97 GLU A CA 1
ATOM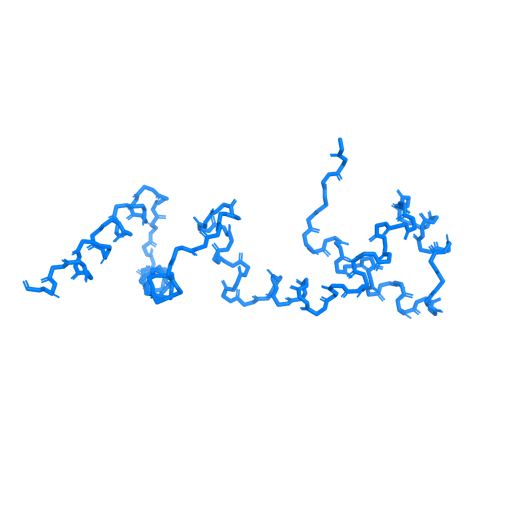 816 C C . GLU A 1 97 ? -18.185 9.524 18.152 1.00 66.81 97 GLU A C 1
ATOM 818 O O . GLU A 1 97 ? -17.759 10.494 18.778 1.00 66.81 97 GLU A O 1
ATOM 823 N N . SER A 1 98 ? -17.594 8.327 18.261 1.00 63.66 98 SER A N 1
ATOM 824 C CA . SER A 1 98 ? -16.464 8.083 19.178 1.00 63.66 98 SER A CA 1
ATOM 825 C C . SER A 1 98 ? -15.228 8.931 18.854 1.00 63.66 98 SER A C 1
ATOM 827 O O . SER A 1 98 ? -14.595 9.472 19.762 1.00 63.66 98 SER A O 1
ATOM 829 N N . LYS A 1 99 ? -14.935 9.138 17.563 1.00 64.38 99 LYS A N 1
ATOM 830 C CA . LYS A 1 99 ? -13.871 10.045 17.110 1.00 64.38 99 LYS A CA 1
ATOM 831 C C . LYS A 1 99 ? -14.099 11.483 17.584 1.00 64.38 99 LYS A C 1
ATOM 833 O O . LYS A 1 99 ? -13.145 12.155 17.967 1.00 64.38 99 LYS A O 1
ATOM 838 N N . SER A 1 100 ? -15.347 11.956 17.569 1.00 60.44 100 SER A N 1
ATOM 839 C CA . SER A 1 100 ? -15.692 13.304 18.038 1.00 60.44 100 SER A CA 1
ATOM 840 C C . SER A 1 100 ? -15.476 13.470 19.547 1.00 60.44 100 SER A C 1
ATOM 842 O O . SER A 1 100 ? -14.882 14.461 19.968 1.00 60.44 100 SER A O 1
ATOM 844 N N . TRP A 1 101 ? -15.838 12.457 20.343 1.00 58.50 101 TRP A N 1
ATOM 845 C CA . TRP A 1 101 ? -15.620 12.447 21.792 1.00 58.50 101 TRP A CA 1
ATOM 846 C C . TRP A 1 101 ? -14.132 12.438 22.155 1.00 58.50 101 TRP A C 1
ATOM 848 O O . TRP A 1 101 ? -13.701 13.201 23.019 1.00 58.50 101 TRP A O 1
ATOM 858 N N . GLN A 1 102 ? -13.320 11.635 21.456 1.00 59.69 102 GLN A N 1
ATOM 859 C CA . GLN A 1 102 ? -11.873 11.613 21.690 1.00 59.69 102 GLN A CA 1
ATOM 860 C C . GLN A 1 102 ? -11.213 12.953 21.337 1.00 59.69 102 GLN A C 1
ATOM 862 O O . GLN A 1 102 ? -10.414 13.460 22.121 1.00 59.69 102 GLN A O 1
ATOM 867 N N . LEU A 1 103 ? -11.600 13.584 20.224 1.00 58.19 103 LEU A N 1
ATOM 868 C CA . LEU A 1 103 ? -11.089 14.906 19.836 1.00 58.19 103 LEU A CA 1
ATOM 869 C C . LEU A 1 103 ? -11.479 16.023 20.818 1.00 58.19 103 LEU A C 1
ATOM 871 O O . LEU A 1 103 ? -10.725 16.982 20.980 1.00 58.19 103 LEU A O 1
ATOM 875 N N . GLN A 1 104 ? -12.629 15.910 21.486 1.00 55.50 104 GLN A N 1
ATOM 876 C CA . GLN A 1 104 ? -13.034 16.845 22.540 1.00 55.50 104 GLN A CA 1
ATOM 877 C C . GLN A 1 104 ? -12.247 16.614 23.837 1.00 55.50 104 GLN A C 1
ATOM 879 O O . GLN A 1 104 ? -11.779 17.579 24.436 1.00 55.50 104 GLN A O 1
ATOM 884 N N . SER A 1 105 ? -12.006 15.356 24.230 1.00 53.28 105 SER A N 1
ATOM 885 C CA . SER A 1 105 ? -11.221 15.042 25.438 1.00 53.28 105 SER A CA 1
ATOM 886 C C . SER A 1 105 ? -9.764 15.516 25.361 1.00 53.28 105 SER A C 1
ATOM 888 O O . SER A 1 105 ? -9.227 15.985 26.358 1.00 53.28 105 SER A O 1
ATOM 890 N N . VAL A 1 106 ? -9.151 15.478 24.171 1.00 51.78 106 VAL A N 1
ATOM 891 C CA . VAL A 1 106 ? -7.775 15.963 23.950 1.00 51.78 106 VAL A CA 1
ATOM 892 C C . VAL A 1 106 ? -7.701 17.498 23.981 1.00 51.78 106 VAL A C 1
ATOM 894 O O . VAL A 1 106 ? -6.681 18.052 24.368 1.00 51.78 106 VAL A O 1
ATOM 897 N N . ASN A 1 107 ? -8.789 18.198 23.642 1.00 51.09 107 ASN A N 1
ATOM 898 C CA . ASN A 1 107 ? -8.864 19.666 23.683 1.00 51.09 107 ASN A CA 1
ATOM 899 C C . ASN A 1 107 ? -9.316 20.244 25.036 1.00 51.09 107 ASN A C 1
ATOM 901 O O . ASN A 1 107 ? -9.361 21.462 25.175 1.00 51.09 107 ASN A O 1
ATOM 905 N N . THR A 1 108 ? -9.657 19.409 26.025 1.00 45.75 108 THR A N 1
ATOM 906 C CA . THR A 1 108 ? -10.140 19.865 27.349 1.00 45.75 108 THR A CA 1
ATOM 907 C C . THR A 1 108 ? -9.066 19.744 28.438 1.00 45.75 108 THR A C 1
ATOM 909 O O . THR A 1 108 ? -9.376 19.605 29.617 1.00 45.75 108 THR A O 1
ATOM 912 N N . VAL A 1 109 ? -7.787 19.778 28.057 1.00 47.78 109 VAL A N 1
ATOM 913 C CA . VAL A 1 109 ? -6.669 19.917 28.999 1.00 47.78 109 VAL A CA 1
ATOM 914 C C . VAL A 1 109 ? -5.990 21.261 28.740 1.00 47.78 109 VAL A C 1
ATOM 916 O O . VAL A 1 109 ? -4.948 21.318 28.097 1.00 47.78 109 VAL A O 1
ATOM 919 N N . TYR A 1 110 ? -6.629 22.333 29.208 1.00 39.50 110 TYR A N 1
ATOM 920 C CA . TYR A 1 110 ? -6.025 23.635 29.509 1.00 39.50 110 TYR A CA 1
ATOM 921 C C . TYR A 1 110 ? -6.773 24.266 30.680 1.00 39.50 110 TYR A C 1
ATOM 923 O O . TYR A 1 110 ? -8.025 24.257 30.640 1.00 39.50 110 TYR A O 1
#